Protein AF-A0A7X9CCZ3-F1 (afdb_monomer)

Solvent-accessible surface area (backbone atoms only — not comparable to full-atom values): 9875 Å² total; per-residue (Å²): 144,83,84,89,80,88,87,82,88,82,91,86,82,84,86,85,83,91,83,87,86,87,84,89,84,88,83,86,84,87,84,89,81,89,74,81,88,71,83,81,81,80,74,78,73,74,76,88,71,82,54,37,59,59,39,79,46,60,96,85,67,78,83,62,71,74,70,69,77,76,42,76,24,33,24,36,58,80,31,58,42,42,62,78,59,78,69,55,99,91,40,39,56,47,44,31,25,73,40,70,60,85,62,31,37,32,37,32,40,23,55,60,93,52,74,74,40,48,37,42,65,35,38,71,51,15,28,36,63,58,88,95,44,28,42,33,31,52,22,64,27,69,91,77,40,34,40,23,23,38,81,55,134

Mean predicted aligned error: 14.93 Å

Sequence (153 aa):
MSLLAAGCGGQEPAPEQATSAPAASDAGGESDAGGASDGGGQSVAGVPQDPYPATPAPDDFEVPDPCSGEGAYGAKVGETAAPDLPERAGETLTIEVTGIDGADAELSATLGDGSPREVEALTLGETATIDLWTISVTSVCGDSQQVEFDLID

Nearest PDB structures (foldseek):
  6moq-assembly1_A  TM=5.022E-01  e=8.691E+00  Homo sapiens
  9hag-assembly1_A  TM=3.409E-01  e=7.396E+00  synthetic construct

Structure (mmCIF, N/CA/C/O backbone):
data_AF-A0A7X9CCZ3-F1
#
_entry.id   AF-A0A7X9CCZ3-F1
#
loop_
_atom_site.group_PDB
_atom_site.id
_atom_site.type_symbol
_atom_site.label_atom_id
_atom_site.label_alt_id
_atom_site.label_comp_id
_atom_site.label_asym_id
_atom_site.label_entity_id
_atom_site.label_seq_id
_atom_site.pdbx_PDB_ins_code
_atom_site.Cartn_x
_atom_site.Cartn_y
_atom_site.Cartn_z
_atom_site.occupancy
_atom_site.B_iso_or_equiv
_atom_site.auth_seq_id
_atom_site.auth_comp_id
_atom_site.auth_asym_id
_atom_site.auth_atom_id
_atom_site.pdbx_PDB_model_num
ATOM 1 N N . MET A 1 1 ? 46.670 35.336 -1.848 1.00 48.94 1 MET A N 1
ATOM 2 C CA . MET A 1 1 ? 47.597 36.138 -2.674 1.00 48.94 1 MET A CA 1
ATOM 3 C C . MET A 1 1 ? 47.798 35.419 -4.005 1.00 48.94 1 MET A C 1
ATOM 5 O O . MET A 1 1 ? 48.661 34.563 -4.116 1.00 48.94 1 MET A O 1
ATOM 9 N N . SER A 1 2 ? 46.924 35.690 -4.971 1.00 50.72 2 SER A N 1
ATOM 10 C CA . SER A 1 2 ? 47.151 35.568 -6.418 1.00 50.72 2 SER A CA 1
ATOM 11 C C . SER A 1 2 ? 45.976 36.275 -7.084 1.00 50.72 2 SER A C 1
ATOM 13 O O . SER A 1 2 ? 44.819 35.954 -6.830 1.00 50.72 2 SER A O 1
ATOM 15 N N . LEU A 1 3 ? 46.323 37.347 -7.785 1.00 50.25 3 LEU A N 1
ATOM 16 C CA . LEU A 1 3 ? 45.462 38.227 -8.563 1.00 50.25 3 LEU A CA 1
ATOM 17 C C . LEU A 1 3 ? 45.409 37.738 -10.022 1.00 50.25 3 LEU A C 1
ATOM 19 O O . LEU A 1 3 ? 46.239 36.925 -10.419 1.00 50.25 3 LEU A O 1
ATOM 23 N N . LEU A 1 4 ? 44.532 38.402 -10.788 1.00 48.41 4 LEU A N 1
ATOM 24 C CA . LEU A 1 4 ? 44.445 38.541 -12.254 1.00 48.41 4 LEU A CA 1
ATOM 25 C C . LEU A 1 4 ? 43.546 37.525 -12.991 1.00 48.41 4 LEU A C 1
ATOM 27 O O . LEU A 1 4 ? 43.633 36.338 -12.725 1.00 48.41 4 LEU A O 1
ATOM 31 N N . ALA A 1 5 ? 42.741 37.870 -14.004 1.00 46.22 5 ALA A N 1
ATOM 32 C CA . ALA A 1 5 ? 42.162 39.122 -14.522 1.00 46.22 5 ALA A CA 1
ATOM 33 C C . ALA A 1 5 ? 41.294 38.765 -15.765 1.00 46.22 5 ALA A C 1
ATOM 35 O O . ALA A 1 5 ? 41.711 37.933 -16.558 1.00 46.22 5 ALA A O 1
ATOM 36 N N . ALA A 1 6 ? 40.148 39.446 -15.911 1.00 50.97 6 ALA A N 1
ATOM 37 C CA . ALA A 1 6 ? 39.519 40.030 -17.118 1.00 50.97 6 ALA A CA 1
ATOM 38 C C . ALA A 1 6 ? 39.273 39.264 -18.452 1.00 50.97 6 ALA A C 1
ATOM 40 O O . ALA A 1 6 ? 40.160 38.649 -19.030 1.00 50.97 6 ALA A O 1
ATOM 41 N N . GLY A 1 7 ? 38.098 39.572 -19.036 1.00 36.38 7 GLY A N 1
ATOM 42 C CA . GLY A 1 7 ? 37.785 39.569 -20.484 1.00 36.38 7 GLY A CA 1
ATOM 43 C C . GLY A 1 7 ? 36.805 38.460 -20.898 1.00 36.38 7 GLY A C 1
ATOM 44 O O . GLY A 1 7 ? 36.938 37.349 -20.417 1.00 36.38 7 GLY A O 1
ATOM 45 N N . CYS A 1 8 ? 35.796 38.622 -21.759 1.00 50.53 8 CYS A N 1
ATOM 46 C CA . CYS A 1 8 ? 35.344 39.696 -22.648 1.00 50.53 8 CYS A CA 1
ATOM 47 C C . CYS A 1 8 ? 33.869 39.415 -23.022 1.00 50.53 8 CYS A C 1
ATOM 49 O O . CYS A 1 8 ? 33.459 38.257 -23.063 1.00 50.53 8 CYS A O 1
ATOM 51 N N . GLY A 1 9 ? 33.094 40.462 -23.312 1.00 42.69 9 GLY A N 1
ATOM 52 C CA . GLY A 1 9 ? 31.746 40.359 -23.886 1.00 42.69 9 GLY A CA 1
ATOM 53 C C . GLY A 1 9 ? 31.717 40.337 -25.424 1.00 42.69 9 GLY A C 1
ATOM 54 O O . GLY A 1 9 ? 32.753 40.505 -26.065 1.00 42.69 9 GLY A O 1
ATOM 55 N N . GLY A 1 10 ? 30.500 40.206 -25.973 1.00 39.59 10 GLY A N 1
ATOM 56 C CA . GLY A 1 10 ? 30.117 40.435 -27.385 1.00 39.59 10 GLY A CA 1
ATOM 57 C C . GLY A 1 10 ? 29.495 39.193 -28.051 1.00 39.59 10 GLY A C 1
ATOM 58 O O . GLY A 1 10 ? 30.177 38.183 -28.141 1.00 39.59 10 GLY A O 1
ATOM 59 N N . GLN A 1 11 ? 28.173 39.148 -28.314 1.00 41.38 11 GLN A N 1
ATOM 60 C CA . GLN A 1 11 ? 27.468 39.539 -29.571 1.00 41.38 11 GLN A CA 1
ATOM 61 C C . GLN A 1 11 ? 27.685 38.483 -30.694 1.00 41.38 11 GLN A C 1
ATOM 63 O O . GLN A 1 11 ? 28.832 38.179 -30.980 1.00 41.38 11 GLN A O 1
ATOM 68 N N . GLU A 1 12 ? 26.734 37.833 -31.385 1.00 47.66 12 GLU A N 1
ATOM 69 C CA . GLU A 1 12 ? 25.316 38.030 -31.762 1.00 47.66 12 GLU A CA 1
ATOM 70 C C . GLU A 1 12 ? 24.751 36.663 -32.270 1.00 47.66 12 GLU A C 1
ATOM 72 O O . GLU A 1 12 ? 25.532 35.720 -32.432 1.00 47.66 12 GLU A O 1
ATOM 77 N N . PRO A 1 13 ? 23.449 36.523 -32.592 1.00 41.09 13 PRO A N 1
ATOM 78 C CA . PRO A 1 13 ? 23.142 36.510 -34.029 1.00 41.09 13 PRO A CA 1
ATOM 79 C C . PRO A 1 13 ? 21.880 37.300 -34.413 1.00 41.09 13 PRO A C 1
ATOM 81 O O . PRO A 1 13 ? 20.833 37.195 -33.776 1.00 41.09 13 PRO A O 1
ATOM 84 N N . ALA A 1 14 ? 21.988 38.052 -35.509 1.00 50.50 14 ALA A N 1
ATOM 85 C CA . ALA A 1 14 ? 20.859 38.553 -36.288 1.00 50.50 14 ALA A CA 1
ATOM 86 C C . ALA A 1 14 ? 20.099 37.391 -36.968 1.00 50.50 14 ALA A C 1
ATOM 88 O O . ALA A 1 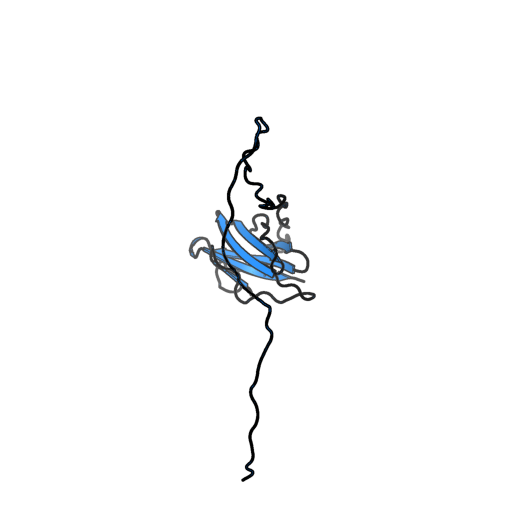14 ? 20.687 36.343 -37.251 1.00 50.50 14 ALA A O 1
ATOM 89 N N . PRO A 1 15 ? 18.813 37.594 -37.303 1.00 44.72 15 PRO A N 1
ATOM 90 C CA . PRO A 1 15 ? 18.558 37.935 -38.698 1.00 44.72 15 PRO A CA 1
ATOM 91 C C . PRO A 1 15 ? 17.567 39.093 -38.899 1.00 44.72 15 PRO A C 1
ATOM 93 O O . PRO A 1 15 ? 16.513 39.196 -38.283 1.00 44.72 15 PRO A O 1
ATOM 96 N N . GLU A 1 16 ? 18.000 39.976 -39.791 1.00 43.06 16 GLU A N 1
ATOM 97 C CA . GLU A 1 16 ? 17.294 40.603 -40.911 1.00 43.06 16 GLU A CA 1
ATOM 98 C C . GLU A 1 16 ? 15.789 40.950 -40.827 1.00 43.06 16 GLU A C 1
ATOM 100 O O . GLU A 1 16 ? 14.900 40.120 -40.969 1.00 43.06 16 GLU A O 1
ATOM 105 N N . GLN A 1 17 ? 15.582 42.273 -40.798 1.00 41.88 17 GLN A N 1
ATOM 106 C CA . GLN A 1 17 ? 14.716 43.075 -41.677 1.00 41.88 17 GLN A CA 1
ATOM 107 C C . GLN A 1 17 ? 13.191 42.892 -41.598 1.00 41.88 17 GLN A C 1
ATOM 109 O O . GLN A 1 17 ? 12.567 42.153 -42.353 1.00 41.88 17 GLN A O 1
ATOM 114 N N . ALA A 1 18 ? 12.574 43.773 -40.807 1.00 49.22 18 ALA A N 1
ATOM 115 C CA . ALA A 1 18 ? 11.230 44.266 -41.074 1.00 49.22 18 ALA A CA 1
ATOM 116 C C . ALA A 1 18 ? 11.284 45.402 -42.114 1.00 49.22 18 ALA A C 1
ATOM 118 O O . ALA A 1 18 ? 11.952 46.413 -41.901 1.00 49.22 18 ALA A O 1
ATOM 119 N N . THR A 1 19 ? 10.529 45.277 -43.206 1.00 43.12 19 THR A N 1
ATOM 120 C CA . THR A 1 19 ? 10.044 46.431 -43.977 1.00 43.12 19 THR A CA 1
ATOM 121 C C . THR A 1 19 ? 8.555 46.265 -44.241 1.00 43.12 19 THR A C 1
ATOM 123 O O . THR A 1 19 ? 8.090 45.228 -44.705 1.00 43.12 19 THR A O 1
ATOM 126 N N . SER A 1 20 ? 7.808 47.303 -43.882 1.00 50.59 20 SER A N 1
ATOM 127 C CA . SER A 1 20 ? 6.361 47.386 -44.027 1.00 50.59 20 SER A CA 1
ATOM 128 C C . SER A 1 20 ? 5.961 48.097 -45.322 1.00 50.59 20 SER A C 1
ATOM 130 O O . SER A 1 20 ? 6.611 49.063 -45.722 1.00 50.59 20 SER A O 1
ATOM 132 N N . ALA A 1 21 ? 4.763 47.723 -45.791 1.00 52.34 21 ALA A N 1
ATOM 133 C CA . ALA A 1 21 ? 3.733 48.556 -46.442 1.00 52.34 21 ALA A CA 1
ATOM 134 C C . ALA A 1 21 ? 3.606 48.469 -47.995 1.00 52.34 21 ALA A C 1
ATOM 136 O O . ALA A 1 21 ? 4.452 47.875 -48.654 1.00 52.34 21 ALA A O 1
ATOM 137 N N . PRO A 1 22 ? 2.485 48.947 -48.589 1.00 60.28 22 PRO A N 1
ATOM 138 C CA . PRO A 1 22 ? 1.358 48.096 -48.999 1.00 60.28 22 PRO A CA 1
ATOM 139 C C . PRO A 1 22 ? 0.980 48.270 -50.488 1.00 60.28 22 PRO A C 1
ATOM 141 O O . PRO A 1 22 ? 1.337 49.262 -51.118 1.00 60.28 22 PRO A O 1
ATOM 144 N N . ALA A 1 23 ? 0.176 47.362 -51.050 1.00 41.31 23 ALA A N 1
ATOM 145 C CA . ALA A 1 23 ? -0.574 47.640 -52.280 1.00 41.31 23 ALA A CA 1
ATOM 146 C C . ALA A 1 23 ? -1.852 46.793 -52.356 1.00 41.31 23 ALA A C 1
ATOM 148 O O . ALA A 1 23 ? -1.812 45.569 -52.260 1.00 41.31 23 ALA A O 1
ATOM 149 N N . ALA A 1 24 ? -2.980 47.482 -52.520 1.00 49.50 24 ALA A N 1
ATOM 150 C CA . ALA A 1 24 ? -4.295 46.932 -52.814 1.00 49.50 24 ALA A CA 1
ATOM 151 C C . ALA A 1 24 ? -4.473 46.718 -54.327 1.00 49.50 24 ALA A C 1
ATOM 153 O O . ALA A 1 24 ? -3.990 47.541 -55.106 1.00 49.50 24 ALA A O 1
ATOM 154 N N . SER A 1 25 ? -5.230 45.696 -54.737 1.00 45.28 25 SER A N 1
ATOM 155 C CA . SER A 1 25 ? -6.467 45.838 -55.537 1.00 45.28 25 SER A CA 1
ATOM 156 C C . SER A 1 25 ? -6.988 44.484 -56.031 1.00 45.28 25 SER A C 1
ATOM 158 O O . SER A 1 25 ? -6.231 43.561 -56.322 1.00 45.28 25 SER A O 1
ATOM 160 N N . ASP A 1 26 ? -8.312 44.435 -56.086 1.00 57.22 26 ASP A N 1
ATOM 161 C CA . ASP A 1 26 ? -9.249 43.336 -56.293 1.00 57.22 26 ASP A CA 1
ATOM 162 C C . ASP A 1 26 ? -9.125 42.557 -57.610 1.00 57.22 26 ASP A C 1
ATOM 164 O O . ASP A 1 26 ? -8.880 43.147 -58.662 1.00 57.22 26 ASP A O 1
ATOM 168 N N . ALA A 1 27 ? -9.466 41.260 -57.566 1.00 44.91 27 ALA A N 1
ATOM 169 C CA . ALA A 1 27 ? -10.295 40.612 -58.590 1.00 44.91 27 ALA A CA 1
ATOM 170 C C . ALA A 1 27 ? -10.746 39.193 -58.174 1.00 44.91 27 ALA A C 1
ATOM 172 O O . ALA A 1 27 ? -9.958 38.254 -58.206 1.00 44.91 27 ALA A O 1
ATOM 173 N N . GLY A 1 28 ? -12.051 39.047 -57.910 1.00 39.00 28 GLY A N 1
ATOM 174 C CA . GLY A 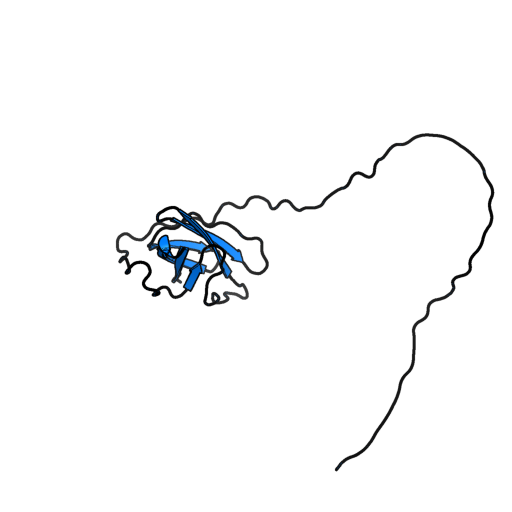1 28 ? -12.869 37.985 -58.514 1.00 39.00 28 GLY A CA 1
ATOM 175 C C . GLY A 1 28 ? -13.064 36.655 -57.770 1.00 39.00 28 GLY A C 1
ATOM 176 O O . GLY A 1 28 ? -12.151 35.846 -57.689 1.00 39.00 28 GLY A O 1
ATOM 177 N N . GLY A 1 29 ? -14.329 36.373 -57.431 1.00 38.03 29 GLY A N 1
ATOM 178 C CA . GLY A 1 29 ? -14.959 35.098 -57.811 1.00 38.03 29 GLY A CA 1
ATOM 179 C C . GLY A 1 29 ? -15.177 34.043 -56.723 1.00 38.03 29 GLY A C 1
ATOM 180 O O . GLY A 1 29 ? -14.343 33.173 -56.532 1.00 38.03 29 GLY A O 1
ATOM 181 N N . GLU A 1 30 ? -16.344 34.132 -56.081 1.00 46.69 30 GLU A N 1
ATOM 182 C CA . GLU A 1 30 ? -17.328 33.066 -55.797 1.00 46.69 30 GLU A CA 1
ATOM 183 C C . GLU A 1 30 ? -16.922 31.597 -55.503 1.00 46.69 30 GLU A C 1
ATOM 185 O O . GLU A 1 30 ? -16.404 30.872 -56.348 1.00 46.69 30 GLU A O 1
ATOM 190 N N . SER A 1 31 ? -17.418 31.168 -54.329 1.00 49.72 31 SER A N 1
ATOM 191 C CA . SER A 1 31 ? -18.191 29.940 -54.047 1.00 49.72 31 SER A CA 1
ATOM 192 C C . SER A 1 31 ? -17.511 28.773 -53.319 1.00 49.72 31 SER A C 1
ATOM 194 O O . SER A 1 31 ? -16.599 28.126 -53.817 1.00 49.72 31 SER A O 1
ATOM 196 N N . ASP A 1 32 ? -18.109 28.492 -52.154 1.00 49.56 32 ASP A N 1
ATOM 197 C CA . ASP A 1 32 ? -18.331 27.193 -51.510 1.00 49.56 32 ASP A CA 1
ATOM 198 C C . ASP A 1 32 ? -17.156 26.221 -51.321 1.00 49.56 32 ASP A C 1
ATOM 200 O O . ASP A 1 32 ? -16.792 25.465 -52.214 1.00 49.56 32 ASP A O 1
ATOM 204 N N . ALA A 1 33 ? -16.725 26.082 -50.065 1.00 46.59 33 ALA A N 1
ATOM 205 C CA . ALA A 1 33 ? -16.708 24.781 -49.393 1.00 46.59 33 ALA A CA 1
ATOM 206 C C . ALA A 1 33 ? -16.567 24.988 -47.882 1.00 46.59 33 ALA A C 1
ATOM 208 O O . ALA A 1 33 ? -15.668 25.680 -47.408 1.00 46.59 33 ALA A O 1
ATOM 209 N N . GLY A 1 34 ? -17.507 24.408 -47.139 1.00 50.38 34 GLY A N 1
ATOM 210 C CA . GLY A 1 34 ? -17.572 24.476 -45.690 1.00 50.38 34 GLY A CA 1
ATOM 211 C C . GLY A 1 34 ? -16.390 23.829 -44.972 1.00 50.38 34 GLY A C 1
ATOM 212 O O . GLY A 1 34 ? -15.606 23.067 -45.531 1.00 50.38 34 GLY A O 1
ATOM 213 N N . GLY A 1 35 ? -16.333 24.121 -43.680 1.00 42.22 35 GLY A N 1
ATOM 21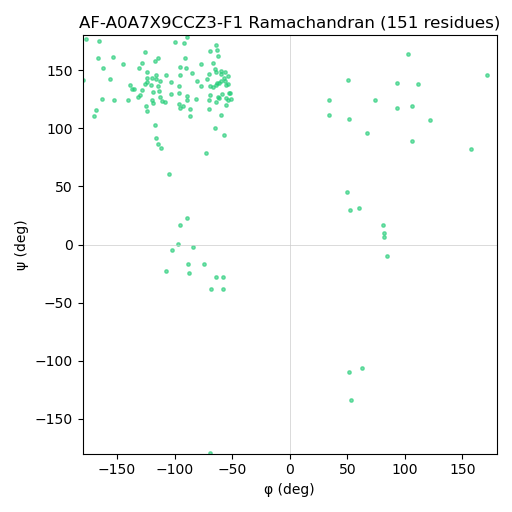4 C CA . GLY A 1 35 ? -15.421 23.491 -42.743 1.00 42.22 35 GLY A CA 1
ATOM 215 C C . GLY A 1 35 ? -15.222 24.388 -41.540 1.00 42.22 35 GLY A C 1
ATOM 216 O O . GLY A 1 35 ? -14.254 25.138 -41.481 1.00 42.22 35 GLY A O 1
ATOM 217 N N . ALA A 1 36 ? -16.151 24.328 -40.585 1.00 50.00 36 ALA A N 1
ATOM 218 C CA . ALA A 1 36 ? -15.807 24.673 -39.217 1.00 50.00 36 ALA A CA 1
ATOM 219 C C . ALA A 1 36 ? -14.621 23.779 -38.823 1.00 50.00 36 ALA A C 1
ATOM 221 O O . ALA A 1 36 ? -14.722 22.554 -38.904 1.00 50.00 36 ALA A O 1
ATOM 222 N N . SER A 1 37 ? -13.481 24.374 -38.470 1.00 54.41 37 SER A N 1
ATOM 223 C CA . SER A 1 37 ? -12.395 23.637 -37.824 1.00 54.41 37 SER A CA 1
ATOM 224 C C . SER A 1 37 ? -12.829 23.335 -36.395 1.00 54.41 37 SER A C 1
ATOM 226 O O . SER A 1 37 ? -12.467 24.045 -35.458 1.00 54.41 37 SER A O 1
ATOM 228 N N . ASP A 1 38 ? -13.670 22.313 -36.259 1.00 59.19 38 ASP A N 1
ATOM 229 C CA . ASP A 1 38 ? -14.034 21.728 -34.981 1.00 59.19 38 ASP A CA 1
ATOM 230 C C . ASP A 1 38 ? -12.822 21.004 -34.393 1.00 59.19 38 ASP A C 1
ATOM 232 O O . ASP A 1 38 ? -12.054 20.328 -35.084 1.00 59.19 38 ASP A O 1
ATOM 236 N N . GLY A 1 39 ? -12.637 21.211 -33.092 1.00 56.94 39 GLY A N 1
ATOM 237 C CA . GLY A 1 39 ? -11.520 20.704 -32.318 1.00 56.94 39 GLY A CA 1
ATOM 238 C C . GLY A 1 39 ? -11.350 19.190 -32.415 1.00 56.94 39 GLY A C 1
ATOM 239 O O . GLY A 1 39 ? -12.297 18.421 -32.294 1.00 56.94 39 GLY A O 1
ATOM 240 N N . GLY A 1 40 ? -10.100 18.765 -32.562 1.00 45.31 40 GLY A N 1
ATOM 241 C CA . GLY A 1 40 ? -9.686 17.379 -32.391 1.00 45.31 40 GLY A CA 1
ATOM 242 C C . GLY A 1 40 ? -8.813 17.272 -31.155 1.00 45.31 40 GLY A C 1
ATOM 243 O O . GLY A 1 40 ? -7.591 17.333 -31.259 1.00 45.31 40 GLY A O 1
ATOM 244 N N . GLY A 1 41 ? -9.440 17.172 -29.982 1.00 56.31 41 GLY A N 1
ATOM 245 C CA . GLY A 1 41 ? -8.745 16.820 -28.754 1.00 56.31 41 GLY A CA 1
ATOM 246 C C . GLY A 1 41 ? -8.070 15.461 -28.907 1.00 56.31 41 GLY A C 1
ATOM 247 O O . GLY A 1 41 ? -8.701 14.486 -29.304 1.00 56.31 41 GLY A O 1
ATOM 248 N N . GLN A 1 42 ? -6.790 15.390 -28.566 1.00 49.00 42 GLN A N 1
ATOM 249 C CA . GLN A 1 42 ? -6.139 14.129 -28.235 1.00 49.00 42 GLN A CA 1
ATOM 250 C C . GLN A 1 42 ? -5.952 14.088 -26.723 1.00 49.00 42 GLN A C 1
ATOM 252 O O . GLN A 1 42 ? -4.844 14.020 -26.206 1.00 49.00 42 GLN A O 1
ATOM 257 N N . SER A 1 43 ? -7.066 14.141 -25.994 1.00 55.06 43 SER A N 1
ATOM 258 C CA . SER A 1 43 ? -7.123 13.408 -24.739 1.00 55.06 43 SER A CA 1
ATOM 259 C C . SER A 1 43 ? -7.018 11.939 -25.134 1.00 55.06 43 SER A C 1
ATOM 261 O O . SER A 1 43 ? -7.985 11.361 -25.633 1.00 55.06 43 SER A O 1
ATOM 263 N N . VAL A 1 44 ? -5.825 11.358 -25.003 1.00 55.66 44 VAL A N 1
ATOM 264 C CA . VAL A 1 44 ? -5.677 9.905 -24.912 1.00 55.66 44 VAL A CA 1
ATOM 265 C C . VAL A 1 44 ? -6.536 9.487 -23.727 1.00 55.66 44 VAL A C 1
ATOM 267 O O . VAL A 1 44 ? -6.128 9.610 -22.578 1.00 55.66 44 VAL A O 1
ATOM 270 N N . ALA A 1 45 ? -7.783 9.104 -23.997 1.00 61.75 45 ALA A N 1
ATOM 271 C CA . ALA A 1 45 ? -8.580 8.393 -23.022 1.00 61.75 45 ALA A CA 1
ATOM 272 C C . ALA A 1 45 ? -7.789 7.119 -22.723 1.00 61.75 45 ALA A C 1
ATOM 274 O O . ALA A 1 45 ? -7.579 6.304 -23.626 1.00 61.75 45 ALA A O 1
ATOM 275 N N . GLY A 1 46 ? -7.255 7.018 -21.504 1.00 62.44 46 GLY A N 1
ATOM 276 C CA . GLY A 1 46 ? -6.552 5.824 -21.057 1.00 62.44 46 GLY A CA 1
ATOM 277 C C . GLY A 1 46 ? -7.455 4.619 -21.286 1.00 62.44 46 GLY A C 1
ATOM 278 O O . GLY A 1 46 ? -8.644 4.662 -20.966 1.00 62.44 46 GLY A O 1
ATOM 279 N N . VAL A 1 47 ? -6.919 3.571 -21.909 1.00 76.06 47 VAL A N 1
ATOM 280 C CA . VAL A 1 47 ? -7.642 2.304 -22.012 1.00 76.06 47 VAL A CA 1
ATOM 281 C C . VAL A 1 47 ? -7.870 1.816 -20.581 1.00 76.06 47 VAL A C 1
ATOM 283 O O . VAL A 1 47 ? -6.880 1.721 -19.851 1.00 76.06 47 VAL A O 1
ATOM 286 N N . PRO A 1 48 ? -9.117 1.512 -20.171 1.00 78.44 48 PRO A N 1
ATOM 287 C CA . PRO A 1 48 ? -9.381 0.962 -18.848 1.00 78.44 48 PRO A CA 1
ATOM 288 C C . PRO A 1 48 ? -8.465 -0.237 -18.594 1.00 78.44 48 PRO A C 1
ATOM 290 O O . PRO A 1 48 ? -8.387 -1.139 -19.429 1.00 78.44 48 PRO A O 1
ATOM 293 N N . GLN A 1 49 ? -7.714 -0.191 -17.499 1.00 89.06 49 GLN A N 1
ATOM 294 C CA . GLN A 1 49 ? -6.878 -1.300 -17.051 1.00 89.06 49 GLN A CA 1
ATOM 295 C C . GLN A 1 49 ? -7.675 -2.086 -16.012 1.00 89.06 49 GLN A C 1
ATOM 297 O O . GLN A 1 49 ? -8.298 -1.472 -15.148 1.00 89.06 49 GLN A O 1
ATOM 302 N N . ASP A 1 50 ? -7.651 -3.418 -16.083 1.00 95.06 50 ASP A N 1
ATOM 303 C CA . ASP A 1 50 ? -8.179 -4.251 -14.996 1.00 95.06 50 ASP A CA 1
ATOM 304 C C . ASP A 1 50 ? -7.405 -3.953 -13.704 1.00 95.06 50 ASP A C 1
ATOM 306 O O . ASP A 1 50 ? -6.205 -3.688 -13.794 1.00 95.06 50 ASP A O 1
ATOM 310 N N . PRO A 1 51 ? -8.009 -4.004 -12.511 1.00 97.50 51 PRO A N 1
ATOM 311 C CA . PRO A 1 51 ? -7.283 -3.789 -11.261 1.00 97.50 51 PRO A CA 1
ATOM 312 C C . PRO A 1 51 ? -6.185 -4.845 -11.030 1.00 97.50 51 PRO A C 1
ATOM 314 O O . PRO A 1 51 ? -6.150 -5.893 -11.685 1.00 97.50 51 PRO A O 1
ATOM 317 N N . TYR A 1 52 ? -5.233 -4.563 -10.138 1.00 98.25 52 TYR A N 1
ATOM 318 C CA . TYR A 1 52 ? -4.312 -5.589 -9.637 1.00 98.25 52 TYR A CA 1
ATOM 319 C C . TYR A 1 52 ? -5.084 -6.574 -8.752 1.00 98.25 52 TYR A C 1
ATOM 321 O O . TYR A 1 52 ? -5.786 -6.120 -7.851 1.00 98.25 52 TYR A O 1
ATOM 329 N N . PRO A 1 53 ? -4.978 -7.892 -8.987 1.00 98.25 53 PRO A N 1
ATOM 330 C CA . PRO A 1 53 ? -5.812 -8.860 -8.292 1.00 98.25 53 PRO A CA 1
ATOM 331 C C . PRO A 1 53 ? -5.411 -9.017 -6.826 1.00 98.25 53 PRO A C 1
ATOM 333 O O . PRO A 1 53 ? -4.219 -9.060 -6.499 1.00 98.25 53 PRO A O 1
ATOM 336 N N . ALA A 1 54 ? -6.414 -9.189 -5.972 1.00 98.06 54 ALA A N 1
ATOM 337 C CA . ALA A 1 54 ? -6.232 -9.575 -4.586 1.00 98.06 54 ALA A CA 1
ATOM 338 C C . ALA A 1 54 ? -5.934 -11.077 -4.493 1.00 98.06 54 ALA A C 1
ATOM 340 O O . ALA A 1 54 ? -6.556 -11.921 -5.144 1.00 98.06 54 ALA A O 1
ATOM 341 N N . THR A 1 55 ? -4.963 -11.424 -3.660 1.00 97.81 55 THR A N 1
ATOM 342 C CA . THR A 1 55 ? -4.659 -12.798 -3.273 1.00 97.81 55 THR A CA 1
ATOM 343 C C . THR A 1 55 ? -5.088 -12.991 -1.820 1.00 97.81 55 THR A C 1
ATOM 345 O O . THR A 1 55 ? -4.595 -12.259 -0.955 1.00 97.81 55 THR A O 1
ATOM 348 N N . PRO A 1 56 ? -5.972 -13.970 -1.537 1.00 96.44 56 PRO A N 1
ATOM 349 C CA . PRO A 1 56 ? -6.463 -14.221 -0.188 1.00 96.44 56 PRO A CA 1
ATOM 350 C C . PRO A 1 56 ? -5.343 -14.483 0.818 1.00 96.44 56 PRO A C 1
ATOM 352 O O . PRO A 1 56 ? -4.316 -15.081 0.478 1.00 96.44 56 PRO A O 1
ATOM 355 N N . ALA A 1 57 ? -5.583 -14.093 2.069 1.00 93.50 57 ALA A N 1
ATOM 356 C CA . ALA A 1 57 ? -4.685 -14.377 3.178 1.00 93.50 57 ALA A CA 1
ATOM 357 C C . ALA A 1 57 ? -4.454 -15.896 3.329 1.00 93.50 57 ALA A C 1
ATOM 359 O O . ALA A 1 57 ? -5.385 -16.687 3.133 1.00 93.50 57 ALA A O 1
ATOM 360 N N . PRO A 1 58 ? -3.235 -16.336 3.685 1.00 88.75 58 PRO A N 1
ATOM 361 C CA . PRO A 1 58 ? -2.968 -17.745 3.949 1.00 88.75 58 PRO A CA 1
ATOM 362 C C . PRO A 1 58 ? -3.738 -18.237 5.185 1.00 88.75 58 PRO A C 1
ATOM 364 O O . PRO A 1 58 ? -3.957 -17.483 6.130 1.00 88.75 58 PRO A O 1
ATOM 367 N N . ASP A 1 59 ? -4.087 -19.528 5.214 1.00 88.50 59 ASP A N 1
ATOM 368 C CA . ASP A 1 59 ? -4.860 -20.132 6.316 1.00 88.50 59 ASP A CA 1
ATOM 369 C C . ASP A 1 59 ? -4.185 -19.986 7.698 1.00 88.50 59 ASP A C 1
ATOM 371 O O . ASP A 1 59 ? -4.867 -19.936 8.720 1.00 88.50 59 ASP A O 1
ATOM 375 N N . ASP A 1 60 ? -2.851 -19.905 7.730 1.00 86.69 60 ASP A N 1
ATOM 376 C CA . ASP A 1 60 ? -2.041 -19.760 8.946 1.00 86.69 60 ASP A C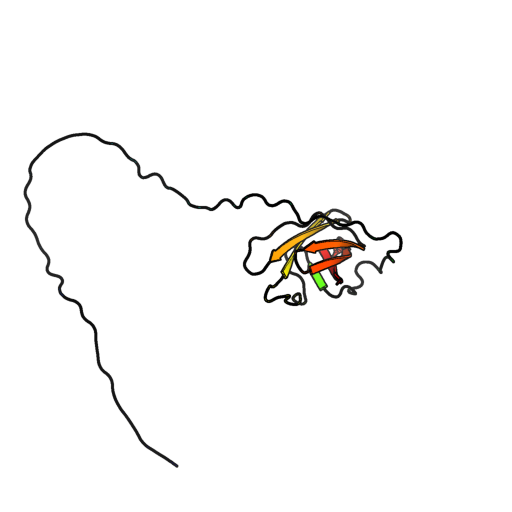A 1
ATOM 377 C C . ASP A 1 60 ? -1.669 -18.291 9.260 1.00 86.69 60 ASP A C 1
ATOM 379 O O . ASP A 1 60 ? -0.727 -18.041 10.015 1.00 86.69 60 ASP A O 1
ATOM 383 N N . PHE A 1 61 ? -2.357 -17.305 8.667 1.00 85.38 61 PHE A N 1
ATOM 384 C CA . PHE A 1 61 ? -2.094 -15.886 8.927 1.00 85.38 61 PHE A CA 1
ATOM 385 C C . PHE A 1 61 ? -2.393 -15.518 10.389 1.00 85.38 61 PHE A C 1
ATOM 387 O O . PHE A 1 61 ? -3.512 -15.683 10.881 1.00 85.38 61 PHE A O 1
ATOM 394 N N . GLU A 1 62 ? -1.391 -14.986 11.089 1.00 82.94 62 GLU A N 1
ATOM 395 C CA . GLU A 1 62 ? -1.558 -14.462 12.443 1.00 82.94 62 GLU A CA 1
ATOM 396 C C . GLU A 1 62 ? -2.011 -13.004 12.371 1.00 82.94 62 GLU A C 1
ATOM 398 O O . GLU A 1 62 ? -1.299 -12.145 11.857 1.00 82.94 62 GLU A O 1
ATOM 403 N N . VAL A 1 63 ? -3.217 -12.737 12.876 1.00 82.19 63 VAL A N 1
ATOM 404 C CA . VAL A 1 63 ? -3.815 -11.400 12.861 1.00 82.19 63 VAL A CA 1
ATOM 405 C C . VAL A 1 63 ? -3.056 -10.490 13.832 1.00 82.19 63 VAL A C 1
ATOM 407 O O . VAL A 1 63 ? -3.089 -10.762 15.037 1.00 82.19 63 VAL A O 1
ATOM 410 N N . PRO A 1 64 ? -2.396 -9.421 13.348 1.00 80.31 64 PRO A N 1
ATOM 411 C CA . PRO A 1 64 ? -1.752 -8.448 14.220 1.00 80.31 64 PRO A CA 1
ATOM 412 C C . PRO A 1 64 ? -2.791 -7.621 14.988 1.00 80.31 64 PRO A C 1
ATOM 414 O O . PRO A 1 64 ? -3.983 -7.614 14.658 1.00 80.31 64 PRO A O 1
ATOM 417 N N . ASP A 1 65 ? -2.335 -6.897 16.012 1.00 81.62 65 ASP A N 1
ATOM 418 C CA . ASP A 1 65 ? -3.189 -5.933 16.698 1.00 81.62 65 ASP A CA 1
ATOM 419 C C . ASP A 1 65 ? -3.621 -4.834 15.706 1.00 81.62 65 ASP A C 1
ATOM 421 O O . ASP A 1 65 ? -2.778 -4.224 15.045 1.00 81.62 65 ASP A O 1
ATOM 425 N N . PRO A 1 66 ? -4.929 -4.552 15.573 1.00 78.38 66 PRO A N 1
ATOM 426 C CA . PRO A 1 66 ? -5.398 -3.579 14.602 1.00 78.38 66 PRO A CA 1
ATOM 427 C C . PRO A 1 66 ? -4.921 -2.178 14.987 1.00 78.38 66 PRO A C 1
ATOM 429 O O . PRO A 1 66 ? -5.057 -1.749 16.136 1.00 78.38 66 PRO A O 1
ATOM 432 N N . CYS A 1 67 ? -4.439 -1.434 13.995 1.00 83.75 67 CYS A N 1
ATOM 433 C CA . CYS A 1 67 ? -4.067 -0.024 14.114 1.00 83.75 67 CYS A CA 1
ATOM 434 C C . CYS A 1 67 ? -2.963 0.238 15.136 1.00 83.75 67 CYS A C 1
ATOM 436 O O . CYS A 1 67 ? -2.941 1.290 15.784 1.00 83.75 67 CYS A O 1
ATOM 438 N N . SER A 1 68 ? -2.064 -0.730 15.300 1.00 81.25 68 SER A N 1
ATOM 439 C CA . SER A 1 68 ? -0.948 -0.651 16.232 1.00 81.25 68 SER A CA 1
ATOM 440 C C . SER A 1 68 ? 0.171 0.281 15.756 1.00 81.25 68 SER A C 1
ATOM 442 O O . SER A 1 68 ? 0.976 0.715 16.586 1.00 81.25 68 SER A O 1
ATOM 444 N N . GLY A 1 69 ? 0.215 0.648 14.468 1.00 80.12 69 GLY A N 1
ATOM 445 C CA . GLY A 1 69 ? 1.354 1.374 13.903 1.00 80.12 69 GLY A CA 1
ATOM 446 C C . GLY A 1 69 ? 2.526 0.461 13.558 1.00 80.12 69 GLY A C 1
ATOM 447 O O . GLY A 1 69 ? 3.651 0.949 13.459 1.00 80.12 69 GLY A O 1
ATOM 448 N N . GLU A 1 70 ? 2.298 -0.852 13.476 1.00 76.31 70 GLU A N 1
ATOM 449 C CA . GLU A 1 70 ? 3.358 -1.848 13.302 1.00 76.31 70 GLU A CA 1
ATOM 450 C C . GLU A 1 70 ? 3.696 -2.134 11.840 1.00 76.31 70 GLU A C 1
ATOM 452 O O . GLU A 1 70 ? 4.779 -2.662 11.582 1.00 76.31 70 GLU A O 1
ATOM 457 N N . GLY A 1 71 ? 2.829 -1.768 10.887 1.00 83.31 71 GLY A N 1
ATOM 458 C CA . GLY A 1 71 ? 3.164 -1.912 9.472 1.00 83.31 71 GLY A CA 1
ATOM 459 C C . GLY A 1 71 ? 4.387 -1.075 9.093 1.00 83.31 71 GLY A C 1
ATOM 460 O O . GLY A 1 71 ? 4.539 0.071 9.525 1.00 83.31 71 GLY A O 1
ATOM 461 N N . ALA A 1 72 ? 5.270 -1.644 8.270 1.00 94.06 72 ALA A N 1
ATOM 462 C CA . ALA A 1 72 ? 6.473 -0.952 7.815 1.00 94.06 72 ALA A CA 1
ATOM 463 C C . ALA A 1 72 ? 6.145 0.276 6.953 1.00 94.06 72 ALA A C 1
ATOM 465 O O . ALA A 1 72 ? 6.927 1.230 6.923 1.00 94.06 72 ALA A O 1
ATOM 466 N N . TYR A 1 73 ? 4.995 0.241 6.278 1.00 96.62 73 TYR A N 1
ATOM 467 C CA . TYR A 1 73 ? 4.463 1.304 5.441 1.00 96.62 73 TYR A CA 1
ATOM 468 C C . TYR A 1 73 ? 3.004 1.575 5.802 1.00 96.62 73 TYR A C 1
ATOM 470 O O . TYR A 1 73 ? 2.266 0.684 6.222 1.00 96.62 73 TYR A O 1
ATOM 478 N N . GLY A 1 74 ? 2.556 2.807 5.592 1.00 95.75 74 GLY A N 1
ATOM 479 C CA . GLY A 1 74 ? 1.145 3.131 5.736 1.00 95.75 74 GLY A CA 1
ATOM 480 C C . GLY A 1 74 ? 0.780 4.483 5.157 1.00 95.75 74 GLY A C 1
ATOM 481 O O . GLY A 1 74 ? 1.632 5.343 4.947 1.00 95.75 74 GLY A O 1
ATOM 482 N N . ALA A 1 75 ? -0.505 4.665 4.891 1.00 97.19 75 ALA A N 1
ATOM 483 C CA . ALA A 1 75 ? -1.063 5.907 4.378 1.00 97.19 75 ALA A CA 1
ATOM 484 C C . ALA A 1 75 ? -2.452 6.150 4.951 1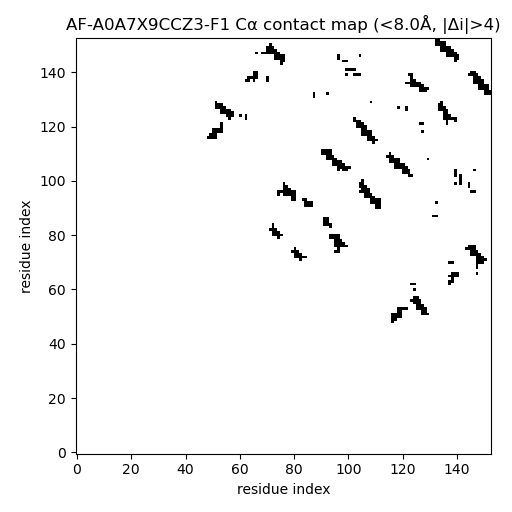.00 97.19 75 ALA A C 1
ATOM 486 O O . ALA A 1 75 ? -3.163 5.218 5.334 1.00 97.19 75 ALA A O 1
ATOM 487 N N . LYS A 1 76 ? -2.842 7.423 4.990 1.00 97.31 76 LYS A N 1
ATOM 488 C CA . LYS A 1 76 ? -4.229 7.815 5.227 1.00 97.31 76 LYS A CA 1
ATOM 489 C C . LYS A 1 76 ? -4.983 7.950 3.915 1.00 97.31 76 LYS A C 1
ATOM 491 O O . LYS A 1 76 ? -4.371 8.134 2.869 1.00 97.31 76 LYS A O 1
ATOM 496 N N . VAL A 1 77 ? -6.310 7.907 3.981 1.00 98.00 77 VAL A N 1
ATOM 497 C CA . VAL A 1 77 ? -7.176 8.166 2.824 1.00 98.00 77 VAL A CA 1
ATOM 498 C C . VAL A 1 77 ? -6.827 9.523 2.194 1.00 98.00 77 VAL A C 1
ATOM 500 O O . VAL A 1 77 ? -6.853 10.555 2.867 1.00 98.00 77 VAL A O 1
ATOM 503 N N . GLY A 1 78 ? -6.519 9.511 0.896 1.00 97.62 78 GLY A N 1
ATOM 504 C CA . GLY A 1 78 ? -6.067 10.657 0.105 1.00 97.62 78 GLY A CA 1
ATOM 505 C C . GLY A 1 78 ? -4.574 10.978 0.231 1.00 97.62 78 GLY A C 1
ATOM 506 O O . GLY A 1 78 ? -4.134 12.011 -0.275 1.00 97.62 78 GLY A O 1
ATOM 507 N N . GLU A 1 79 ? -3.798 10.138 0.918 1.00 98.12 79 GLU A N 1
ATOM 508 C CA . GLU A 1 79 ? -2.350 10.274 1.072 1.00 98.12 79 GLU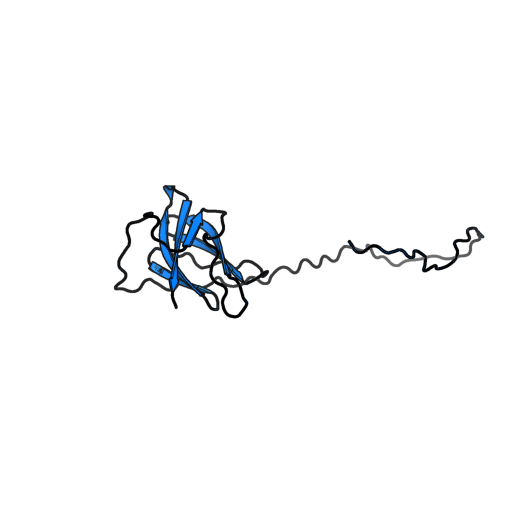 A CA 1
ATOM 509 C C . GLU A 1 79 ? -1.607 9.086 0.444 1.00 98.12 79 GLU A C 1
ATOM 511 O O . GLU A 1 79 ? -2.141 7.986 0.272 1.00 98.12 79 GLU A O 1
ATOM 516 N N . THR A 1 80 ? -0.337 9.321 0.118 1.00 98.06 80 THR A N 1
ATOM 517 C CA . THR A 1 80 ? 0.582 8.290 -0.364 1.00 98.06 80 THR A CA 1
ATOM 518 C C . THR A 1 80 ? 1.322 7.630 0.790 1.00 98.06 80 THR A C 1
ATOM 520 O O . THR A 1 80 ? 1.561 8.256 1.825 1.00 98.06 80 THR A O 1
ATOM 523 N N . ALA A 1 81 ? 1.711 6.373 0.597 1.00 97.38 81 ALA A N 1
ATOM 524 C CA . ALA A 1 81 ? 2.411 5.581 1.597 1.00 97.38 81 ALA A CA 1
ATOM 525 C C . ALA A 1 81 ? 3.673 6.273 2.128 1.00 97.38 81 ALA A C 1
ATOM 527 O O . ALA A 1 81 ? 4.456 6.849 1.372 1.00 97.38 81 ALA A O 1
ATOM 528 N N . ALA A 1 82 ? 3.860 6.176 3.441 1.00 95.62 82 ALA A N 1
ATOM 529 C CA . ALA A 1 82 ? 5.028 6.636 4.166 1.00 95.62 82 ALA A CA 1
ATOM 530 C C . ALA A 1 82 ? 5.614 5.483 5.008 1.00 95.62 82 ALA A C 1
ATOM 532 O O . ALA A 1 82 ? 4.848 4.771 5.663 1.00 95.62 82 ALA A O 1
ATOM 533 N N . PRO A 1 83 ? 6.953 5.316 5.047 1.00 96.50 83 PRO A N 1
ATOM 534 C CA . PRO A 1 83 ? 7.942 5.994 4.199 1.00 96.50 83 PRO A CA 1
ATOM 535 C C . PRO A 1 83 ? 7.776 5.630 2.711 1.00 96.50 83 PRO A C 1
ATOM 537 O O . PRO A 1 83 ? 7.001 4.739 2.374 1.00 96.50 83 PRO A O 1
ATOM 540 N N . ASP A 1 84 ? 8.510 6.309 1.826 1.00 97.38 84 ASP A N 1
ATOM 541 C CA . ASP A 1 84 ? 8.530 5.950 0.404 1.00 97.38 84 ASP A CA 1
ATOM 542 C C . ASP A 1 84 ? 8.950 4.482 0.216 1.00 97.38 84 ASP A C 1
ATOM 544 O O . ASP A 1 84 ? 9.855 3.977 0.896 1.00 97.38 84 ASP A O 1
ATOM 548 N N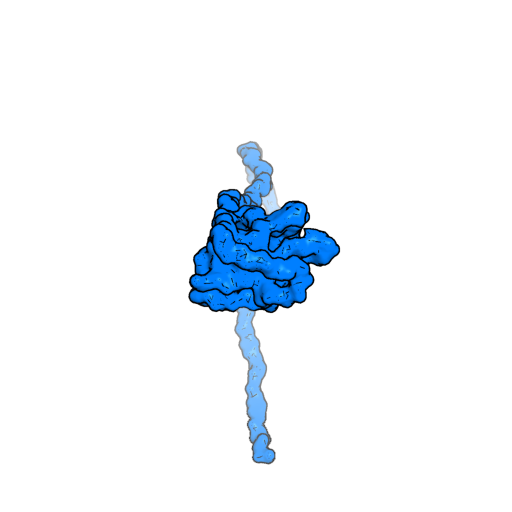 . LEU A 1 85 ? 8.299 3.793 -0.725 1.00 97.56 85 LEU A N 1
ATOM 549 C CA . LEU A 1 85 ? 8.610 2.401 -1.028 1.00 97.56 85 LEU A CA 1
ATOM 550 C C . LEU A 1 85 ? 9.979 2.293 -1.727 1.00 97.56 85 LEU A C 1
ATOM 552 O O . LEU A 1 85 ? 10.359 3.169 -2.508 1.00 97.56 85 LEU A O 1
ATOM 556 N N . PRO A 1 86 ? 10.734 1.206 -1.487 1.00 97.44 86 PRO A N 1
ATOM 557 C CA . PRO A 1 86 ? 12.018 0.978 -2.131 1.00 97.44 86 PRO A CA 1
ATOM 558 C C . PRO A 1 86 ? 11.872 0.816 -3.648 1.00 97.44 86 PRO A C 1
ATOM 560 O O . PRO A 1 86 ? 11.007 0.080 -4.127 1.00 97.44 86 PRO A O 1
ATOM 563 N N . GLU A 1 87 ? 12.784 1.449 -4.385 1.00 97.38 87 GLU A N 1
ATOM 564 C CA . GLU A 1 87 ? 12.950 1.268 -5.830 1.00 97.38 87 GLU A CA 1
ATOM 565 C C . GLU A 1 87 ? 13.354 -0.180 -6.155 1.00 97.38 87 GLU A C 1
ATOM 567 O O . GLU A 1 87 ? 14.199 -0.774 -5.473 1.00 97.38 87 GLU A O 1
ATOM 572 N N . ARG A 1 88 ? 12.785 -0.748 -7.224 1.00 97.12 88 ARG A N 1
ATOM 573 C CA . ARG A 1 88 ? 13.141 -2.076 -7.744 1.00 97.12 88 ARG A CA 1
ATOM 574 C C . ARG A 1 88 ? 13.393 -1.972 -9.243 1.00 97.12 88 ARG A C 1
ATOM 576 O O . ARG A 1 88 ? 12.594 -1.416 -9.979 1.00 97.12 88 ARG A O 1
ATOM 583 N N . ALA A 1 89 ? 14.539 -2.488 -9.691 1.00 95.44 89 ALA A N 1
ATOM 584 C CA . ALA A 1 89 ? 14.966 -2.467 -11.096 1.00 95.44 89 ALA A CA 1
ATOM 585 C C . ALA A 1 89 ? 14.948 -1.078 -11.784 1.00 95.44 89 ALA A C 1
ATOM 587 O O . ALA A 1 89 ? 14.800 -1.003 -13.001 1.00 95.44 89 ALA A O 1
ATOM 588 N N . GLY A 1 90 ? 15.163 0.008 -11.031 1.00 96.31 90 GLY A N 1
ATOM 589 C CA . GLY A 1 90 ? 15.121 1.376 -11.564 1.00 96.31 90 GLY A CA 1
ATOM 590 C C . GLY A 1 90 ? 13.712 1.962 -11.689 1.00 96.31 90 GLY A C 1
ATOM 591 O O . GLY A 1 90 ? 13.556 3.010 -12.310 1.00 96.31 90 GLY A O 1
ATOM 592 N N . GLU A 1 91 ? 12.702 1.292 -11.132 1.00 96.69 91 GLU A N 1
ATOM 593 C CA . GLU A 1 91 ? 11.310 1.731 -11.110 1.00 96.69 91 GLU A CA 1
ATOM 594 C C . GLU A 1 91 ? 10.837 1.972 -9.670 1.00 96.69 91 GLU A C 1
ATOM 596 O O . GLU A 1 91 ? 11.257 1.288 -8.730 1.00 96.69 91 GLU A O 1
ATOM 601 N N . THR A 1 92 ? 9.965 2.964 -9.493 1.00 97.94 92 THR A N 1
ATOM 602 C CA . THR A 1 92 ? 9.369 3.332 -8.203 1.00 97.94 92 THR A CA 1
ATOM 603 C C . THR A 1 92 ? 7.908 2.916 -8.150 1.00 97.94 92 THR A C 1
ATOM 605 O O . THR A 1 92 ? 7.200 3.033 -9.148 1.00 97.94 92 THR A O 1
ATOM 608 N N . LEU A 1 93 ? 7.436 2.517 -6.971 1.00 98.31 93 LEU A N 1
ATOM 609 C CA . LEU A 1 93 ? 6.023 2.270 -6.708 1.00 98.31 93 LEU A CA 1
ATOM 610 C C . LEU A 1 93 ? 5.488 3.307 -5.720 1.00 98.31 93 LEU A C 1
ATOM 612 O O . LEU A 1 93 ? 6.023 3.462 -4.624 1.00 98.31 93 LEU A O 1
ATOM 616 N N . THR A 1 94 ? 4.401 3.977 -6.087 1.00 98.44 94 THR A N 1
ATOM 617 C CA . THR A 1 94 ? 3.624 4.829 -5.183 1.00 98.44 94 THR A CA 1
ATOM 618 C C . THR A 1 94 ? 2.278 4.175 -4.914 1.00 98.44 94 THR A C 1
ATOM 620 O O . THR A 1 94 ? 1.531 3.899 -5.851 1.00 98.44 94 THR A O 1
ATOM 623 N N . ILE A 1 95 ? 1.972 3.945 -3.637 1.00 98.44 95 ILE A N 1
ATOM 624 C CA . ILE A 1 95 ? 0.662 3.476 -3.175 1.00 98.44 95 ILE A CA 1
ATOM 625 C C . ILE A 1 95 ? -0.093 4.655 -2.574 1.00 98.44 95 ILE A C 1
ATOM 627 O O . ILE A 1 95 ? 0.448 5.350 -1.716 1.00 98.44 95 ILE A O 1
ATOM 631 N N . GLU A 1 96 ? -1.330 4.860 -3.006 1.00 98.56 96 GLU A N 1
ATOM 632 C CA . GLU A 1 96 ? -2.288 5.803 -2.429 1.00 98.56 96 GLU A CA 1
ATOM 633 C C . GLU A 1 96 ? -3.463 5.025 -1.835 1.00 98.56 96 GLU A C 1
ATOM 635 O O . GLU A 1 96 ? -3.974 4.098 -2.466 1.00 98.56 96 GLU A O 1
ATOM 640 N N . VAL A 1 97 ? -3.908 5.415 -0.639 1.00 98.44 97 VAL A N 1
ATOM 641 C CA . VAL A 1 97 ? -5.166 4.910 -0.073 1.00 98.44 97 VAL A CA 1
ATOM 642 C C . VAL A 1 97 ? -6.285 5.802 -0.585 1.00 98.44 97 VAL A C 1
ATOM 644 O O . VAL A 1 97 ? -6.377 6.965 -0.202 1.00 98.44 97 VAL A O 1
ATOM 647 N N . THR A 1 98 ? -7.146 5.281 -1.449 1.00 98.31 98 THR A N 1
ATOM 648 C CA . THR A 1 98 ? -8.247 6.057 -2.035 1.00 98.31 98 THR A CA 1
ATOM 649 C C . THR A 1 98 ? -9.495 6.032 -1.158 1.00 98.31 98 THR A C 1
ATOM 651 O O . THR A 1 98 ? -10.285 6.979 -1.186 1.00 98.31 98 THR A O 1
ATOM 654 N N . GLY A 1 99 ? -9.638 5.003 -0.323 1.00 97.88 99 GLY A N 1
ATOM 655 C CA . GLY A 1 99 ? -10.775 4.840 0.570 1.00 97.88 99 GLY A CA 1
ATOM 656 C C . GLY A 1 99 ? -10.665 3.622 1.485 1.00 97.88 99 GLY A C 1
ATOM 657 O O . GLY A 1 99 ? -9.696 2.863 1.448 1.00 97.88 99 GLY A O 1
ATOM 658 N N . ILE A 1 100 ? -11.657 3.491 2.364 1.00 97.69 100 ILE A N 1
ATOM 659 C CA . ILE A 1 100 ? -11.861 2.339 3.246 1.00 97.69 100 ILE A CA 1
ATOM 660 C C . ILE A 1 100 ? -13.369 2.072 3.287 1.00 97.69 100 ILE A C 1
ATOM 662 O O . ILE A 1 100 ? -14.128 2.968 3.676 1.00 97.69 100 ILE A O 1
ATOM 666 N N . ASP A 1 101 ? -13.790 0.853 2.947 1.00 95.69 101 ASP A N 1
ATOM 667 C CA . ASP A 1 101 ? -15.179 0.395 3.069 1.00 95.69 101 ASP A CA 1
ATOM 668 C C . ASP A 1 101 ? -15.265 -0.772 4.059 1.00 95.69 101 ASP A C 1
ATOM 670 O O . ASP A 1 101 ? -14.888 -1.903 3.780 1.00 95.69 101 ASP A O 1
ATOM 674 N N . GLY A 1 102 ? -15.725 -0.500 5.280 1.00 93.00 102 GLY A N 1
ATOM 675 C CA . GLY A 1 102 ? -15.758 -1.514 6.333 1.00 93.00 102 GLY A CA 1
ATOM 676 C C . GLY A 1 102 ? -14.358 -2.022 6.699 1.00 93.00 102 GLY A C 1
ATOM 677 O O . GLY A 1 102 ? -13.624 -1.329 7.403 1.00 93.00 102 GLY A O 1
ATOM 678 N N . ALA A 1 103 ? -14.033 -3.248 6.282 1.00 92.56 103 ALA A N 1
ATOM 679 C CA . ALA A 1 103 ? -12.727 -3.881 6.500 1.00 92.56 103 ALA A CA 1
ATOM 680 C C . ALA A 1 103 ? -11.830 -3.852 5.249 1.00 92.56 103 ALA A C 1
ATOM 682 O O . ALA A 1 103 ? -10.681 -4.286 5.318 1.00 92.56 103 ALA A O 1
ATOM 683 N N . ASP A 1 104 ? -12.363 -3.359 4.135 1.00 96.56 104 ASP A N 1
ATOM 684 C CA . ASP A 1 104 ? -11.714 -3.332 2.837 1.00 96.56 104 ASP A CA 1
ATOM 685 C C . ASP A 1 104 ? -10.907 -2.039 2.671 1.00 96.56 104 ASP A C 1
ATOM 687 O O . ASP A 1 104 ? -11.423 -0.932 2.855 1.00 96.56 104 ASP A O 1
ATOM 691 N N . ALA A 1 105 ? -9.632 -2.175 2.316 1.00 97.75 105 ALA A N 1
ATOM 692 C CA . ALA A 1 105 ? -8.775 -1.081 1.891 1.00 97.75 105 ALA A CA 1
ATOM 693 C C . ALA A 1 105 ? -8.892 -0.886 0.377 1.00 97.75 105 ALA A C 1
ATOM 695 O O . ALA A 1 105 ? -8.620 -1.804 -0.401 1.00 97.75 105 ALA A O 1
ATOM 696 N N . GLU A 1 106 ? -9.239 0.329 -0.043 1.00 98.44 106 GLU A N 1
ATOM 697 C CA . GLU A 1 106 ? -9.237 0.725 -1.448 1.00 98.44 106 GLU A CA 1
ATOM 698 C C . GLU A 1 106 ? -7.904 1.418 -1.751 1.00 98.44 106 GLU A C 1
ATOM 700 O O . GLU A 1 106 ? -7.572 2.449 -1.154 1.00 98.44 106 GLU A O 1
ATOM 705 N N . LEU A 1 107 ? -7.115 0.827 -2.653 1.00 98.50 107 LEU A N 1
ATOM 706 C CA . LEU A 1 107 ? -5.761 1.280 -2.969 1.00 98.50 107 LEU A CA 1
ATOM 707 C C . LEU A 1 107 ? -5.605 1.568 -4.464 1.00 98.50 107 LEU A C 1
ATOM 709 O O . LEU A 1 107 ? -6.179 0.897 -5.324 1.00 98.50 107 LEU A O 1
ATOM 713 N N . SER A 1 108 ? -4.743 2.530 -4.774 1.00 98.31 108 SER A N 1
ATOM 714 C CA . SER A 1 108 ? -4.266 2.804 -6.127 1.00 98.31 108 SER A CA 1
ATOM 715 C C . SER A 1 108 ? -2.744 2.737 -6.167 1.00 98.31 108 SER A C 1
ATOM 717 O O . SER A 1 108 ? -2.062 3.203 -5.254 1.00 98.31 108 SER A O 1
ATOM 719 N N . ALA A 1 109 ? -2.209 2.157 -7.236 1.00 98.25 109 ALA A N 1
ATOM 720 C CA . ALA A 1 109 ? -0.786 1.966 -7.450 1.00 98.25 109 ALA A CA 1
ATOM 721 C C . ALA A 1 109 ? -0.314 2.706 -8.705 1.00 98.25 109 ALA A C 1
ATOM 723 O O . ALA A 1 109 ? -0.890 2.562 -9.785 1.00 98.25 109 ALA A O 1
ATOM 724 N N . THR A 1 110 ? 0.774 3.463 -8.576 1.00 98.25 110 THR A N 1
ATOM 725 C CA . THR A 1 110 ? 1.441 4.147 -9.693 1.00 98.25 110 THR A CA 1
ATOM 726 C C . THR A 1 110 ? 2.874 3.647 -9.822 1.00 98.25 110 THR A C 1
ATOM 728 O O . THR A 1 110 ? 3.637 3.708 -8.859 1.00 98.25 110 THR A O 1
ATOM 731 N N . LEU A 1 111 ? 3.234 3.155 -11.010 1.00 97.31 111 LEU A N 1
ATOM 732 C CA . LEU A 1 111 ? 4.597 2.744 -11.356 1.00 97.31 111 LEU A CA 1
ATOM 733 C C . LEU A 1 111 ? 5.311 3.889 -12.082 1.00 97.31 111 LEU A C 1
ATOM 735 O O . LEU A 1 111 ? 4.837 4.350 -13.124 1.00 97.31 111 LEU A O 1
ATOM 739 N N . GLY A 1 112 ? 6.432 4.359 -11.531 1.00 95.69 112 GLY A N 1
ATOM 740 C CA . GLY A 1 112 ? 7.164 5.523 -12.039 1.00 95.69 112 GLY A CA 1
ATOM 741 C C . GLY A 1 112 ? 6.266 6.759 -12.184 1.00 95.69 112 GLY A C 1
ATOM 742 O O . GLY A 1 112 ? 5.451 7.054 -11.316 1.00 95.69 112 GLY A O 1
ATOM 743 N N . ASP A 1 113 ? 6.374 7.444 -13.325 1.00 93.88 113 ASP A N 1
ATOM 744 C CA . ASP A 1 113 ? 5.495 8.560 -13.721 1.00 93.88 113 ASP A CA 1
ATOM 745 C C . ASP A 1 113 ? 4.246 8.086 -14.502 1.00 93.88 113 ASP A C 1
ATOM 747 O O . ASP A 1 113 ? 3.684 8.815 -15.328 1.00 93.88 113 ASP A O 1
ATOM 751 N N . GLY A 1 114 ? 3.860 6.819 -14.324 1.00 93.50 114 GLY A N 1
ATOM 752 C CA . GLY A 1 114 ? 2.750 6.179 -15.019 1.00 93.50 114 GLY A CA 1
ATOM 753 C C . GLY A 1 114 ? 1.372 6.706 -14.616 1.00 93.50 114 GLY A C 1
ATOM 754 O O . GLY A 1 114 ? 1.213 7.601 -13.790 1.00 93.50 114 GLY A O 1
ATOM 755 N N . SER A 1 115 ? 0.332 6.133 -15.226 1.00 94.75 115 SER A N 1
ATOM 756 C CA . SER A 1 115 ? -1.045 6.379 -14.783 1.00 94.75 115 SER A CA 1
ATOM 757 C C . SER A 1 115 ? -1.375 5.499 -13.574 1.00 94.75 115 SER A C 1
ATOM 759 O O . SER A 1 115 ? -0.995 4.324 -13.589 1.00 94.75 115 SER A O 1
ATOM 761 N N . PRO A 1 116 ? -2.105 6.019 -12.572 1.00 96.38 116 PRO A N 1
ATOM 762 C CA . PRO A 1 116 ? -2.568 5.210 -11.454 1.00 96.38 116 PRO A CA 1
ATOM 763 C C . PRO A 1 116 ? -3.458 4.060 -11.934 1.00 96.38 116 PRO A C 1
ATOM 765 O O . PRO A 1 116 ? -4.279 4.230 -12.843 1.00 96.38 116 PRO A O 1
ATOM 768 N N . ARG A 1 117 ? -3.297 2.893 -11.315 1.00 97.19 117 ARG A N 1
ATOM 769 C CA . ARG A 1 117 ? -4.102 1.694 -11.550 1.00 97.19 117 ARG A CA 1
ATOM 770 C C . ARG A 1 117 ? -4.622 1.172 -10.217 1.00 97.19 117 ARG A C 1
ATOM 772 O O . ARG A 1 117 ? -3.861 1.038 -9.264 1.00 97.19 117 ARG A O 1
ATOM 779 N N . GLU A 1 118 ? -5.913 0.866 -10.176 1.00 98.06 118 GLU A N 1
ATOM 780 C CA . GLU A 1 118 ? -6.580 0.341 -8.984 1.00 98.06 118 GLU A CA 1
ATOM 781 C C . GLU A 1 118 ? -6.022 -1.029 -8.582 1.00 98.06 118 GLU A C 1
ATOM 783 O O . GLU A 1 118 ? -5.605 -1.830 -9.425 1.00 98.06 118 GLU A O 1
ATOM 788 N N . VAL A 1 119 ? -6.038 -1.299 -7.283 1.00 98.50 119 VAL A N 1
ATOM 789 C CA . VAL A 1 119 ? -5.867 -2.631 -6.702 1.00 98.50 119 VAL A CA 1
ATOM 790 C C . VAL A 1 119 ? -7.256 -3.109 -6.289 1.00 98.50 1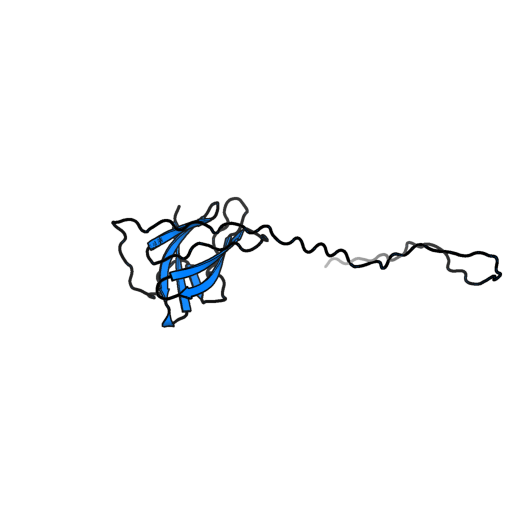19 VAL A C 1
ATOM 792 O O . VAL A 1 119 ? -8.056 -2.310 -5.803 1.00 98.50 119 VAL A O 1
ATOM 795 N N . GLU A 1 120 ? -7.574 -4.386 -6.506 1.00 98.56 120 GLU A N 1
ATOM 796 C CA . GLU A 1 120 ? -8.777 -4.970 -5.911 1.00 98.56 120 GLU A CA 1
ATOM 797 C C . GLU A 1 120 ? -8.759 -4.734 -4.397 1.00 98.56 120 GLU A C 1
ATOM 799 O O . GLU A 1 120 ? -7.693 -4.713 -3.782 1.00 98.56 120 GLU A O 1
ATOM 804 N N . ALA A 1 121 ? -9.935 -4.524 -3.810 1.00 98.12 121 ALA A N 1
ATOM 805 C CA . ALA A 1 121 ? -10.062 -4.275 -2.383 1.00 98.12 121 ALA A CA 1
ATOM 806 C C . ALA A 1 121 ? -9.332 -5.357 -1.569 1.00 98.12 121 ALA A C 1
ATOM 808 O O . ALA A 1 121 ? -9.516 -6.549 -1.821 1.00 98.12 121 ALA A O 1
ATOM 809 N N . LEU A 1 122 ? -8.497 -4.924 -0.622 1.00 98.00 122 LEU A N 1
ATOM 810 C CA . LEU A 1 122 ? -7.713 -5.814 0.231 1.00 98.00 122 LEU A CA 1
ATOM 811 C C . LEU A 1 122 ? -8.180 -5.713 1.676 1.00 98.00 122 LEU A C 1
ATOM 813 O O . LEU A 1 122 ? -8.272 -4.625 2.243 1.00 98.00 122 LEU A O 1
ATOM 817 N N . THR A 1 123 ? -8.383 -6.860 2.299 1.00 95.75 123 THR A N 1
ATOM 818 C CA . THR A 1 123 ? -8.586 -6.986 3.739 1.00 95.75 123 THR A CA 1
ATOM 819 C C . THR A 1 123 ? -7.297 -7.418 4.436 1.00 95.75 123 THR A C 1
ATOM 821 O O . THR A 1 123 ? -6.264 -7.691 3.822 1.00 95.75 123 THR A O 1
ATOM 824 N N . LEU A 1 124 ? -7.336 -7.443 5.765 1.00 94.19 124 LEU A N 1
ATOM 825 C CA . LEU A 1 124 ? -6.202 -7.812 6.604 1.00 94.19 124 LEU A CA 1
ATOM 826 C C . LEU A 1 124 ? -5.644 -9.206 6.250 1.00 94.19 124 LEU A C 1
ATOM 828 O O . LEU A 1 124 ? -6.362 -10.203 6.254 1.00 94.19 124 LEU A O 1
ATOM 832 N N . GLY A 1 125 ? -4.339 -9.253 5.981 1.00 93.75 125 GLY A N 1
ATOM 833 C CA . GLY A 1 125 ? -3.586 -10.439 5.577 1.00 93.75 125 GLY A CA 1
ATOM 834 C C . GLY A 1 125 ? -3.627 -10.750 4.081 1.00 93.75 125 GLY A C 1
ATOM 835 O O . GLY A 1 125 ? -2.868 -11.607 3.625 1.00 93.75 125 GLY A O 1
ATOM 836 N N . GLU A 1 126 ? -4.478 -10.076 3.307 1.00 97.56 126 GLU A N 1
ATOM 837 C CA . GLU A 1 126 ? -4.508 -10.229 1.855 1.00 97.56 126 GLU A CA 1
ATOM 838 C C . GLU A 1 126 ? -3.355 -9.480 1.195 1.00 97.56 126 GLU A C 1
ATOM 840 O O . GLU A 1 126 ? -2.790 -8.519 1.732 1.00 97.56 126 GLU A O 1
ATOM 845 N N . THR A 1 127 ? -2.995 -9.951 0.004 1.00 97.69 127 THR A N 1
ATOM 846 C CA . THR A 1 127 ? -1.841 -9.445 -0.732 1.00 97.69 127 THR A CA 1
ATOM 847 C C . THR A 1 127 ? -2.206 -9.059 -2.155 1.00 97.69 127 THR A C 1
ATOM 849 O O . THR A 1 127 ? -3.156 -9.584 -2.728 1.00 97.69 127 THR A O 1
ATOM 852 N N . ALA A 1 128 ? -1.427 -8.166 -2.756 1.00 98.31 128 ALA A N 1
ATOM 853 C CA . ALA A 1 128 ? -1.500 -7.887 -4.186 1.00 98.31 128 ALA A CA 1
ATOM 854 C C . ALA A 1 128 ? -0.093 -7.767 -4.767 1.00 98.31 128 ALA A C 1
ATOM 856 O O . ALA A 1 128 ? 0.767 -7.083 -4.206 1.00 98.31 128 ALA A O 1
ATOM 857 N N . THR A 1 129 ? 0.134 -8.414 -5.910 1.00 98.19 129 THR A N 1
ATOM 858 C CA . THR A 1 129 ? 1.379 -8.271 -6.670 1.00 98.19 129 THR A CA 1
ATOM 859 C C . THR A 1 129 ? 1.220 -7.174 -7.718 1.00 98.19 129 THR A C 1
ATOM 861 O O . THR A 1 129 ? 0.398 -7.265 -8.632 1.00 98.19 129 THR A O 1
ATOM 864 N N . ILE A 1 130 ? 2.048 -6.146 -7.586 1.00 97.69 130 ILE A N 1
ATOM 865 C CA . ILE A 1 130 ? 2.141 -4.975 -8.446 1.00 97.69 130 ILE A CA 1
ATOM 866 C C . ILE A 1 130 ? 3.533 -5.009 -9.074 1.00 97.69 130 ILE A C 1
ATOM 868 O O . ILE A 1 130 ? 4.500 -4.533 -8.489 1.00 97.69 130 ILE A O 1
ATOM 872 N N . ASP A 1 131 ? 3.636 -5.626 -10.248 1.00 96.06 131 ASP A N 1
ATOM 873 C CA . ASP A 1 131 ? 4.901 -5.840 -10.961 1.00 96.06 131 ASP A CA 1
ATOM 874 C C . ASP A 1 131 ? 5.986 -6.496 -10.072 1.00 96.06 131 ASP A C 1
ATOM 876 O O . ASP A 1 131 ? 5.849 -7.669 -9.717 1.00 96.06 131 ASP A O 1
ATOM 880 N N . LEU A 1 132 ? 7.042 -5.768 -9.686 1.00 96.75 132 LEU A N 1
ATOM 881 C CA . LEU A 1 132 ? 8.123 -6.264 -8.824 1.00 96.75 132 LEU A CA 1
ATOM 882 C C . LEU A 1 132 ? 7.841 -6.188 -7.317 1.00 96.75 132 LEU A C 1
ATOM 884 O O . LEU A 1 132 ? 8.703 -6.598 -6.535 1.00 96.75 132 LEU A O 1
ATOM 888 N N . TRP A 1 133 ? 6.700 -5.655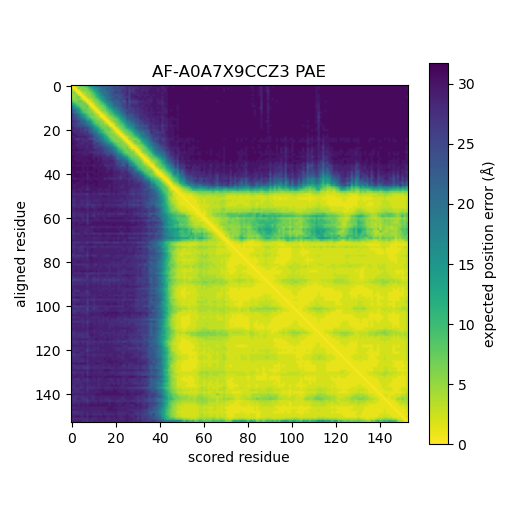 -6.885 1.00 98.19 133 TRP A N 1
ATOM 889 C CA . TRP A 1 133 ? 6.339 -5.524 -5.472 1.00 98.19 133 TRP A CA 1
ATOM 890 C C . TRP A 1 133 ? 5.160 -6.424 -5.142 1.00 98.19 133 TRP A C 1
ATOM 892 O O . TRP A 1 133 ? 4.202 -6.505 -5.904 1.00 98.19 133 TRP A O 1
ATOM 902 N N . THR A 1 134 ? 5.189 -7.046 -3.970 1.00 97.88 134 THR A N 1
ATOM 903 C CA . THR A 1 134 ? 3.992 -7.652 -3.391 1.00 97.88 134 THR A CA 1
ATOM 904 C C . THR A 1 134 ? 3.717 -6.966 -2.066 1.00 97.88 134 THR A C 1
ATOM 906 O O . THR A 1 134 ? 4.590 -6.926 -1.198 1.00 97.88 134 THR A O 1
ATOM 909 N N . ILE A 1 135 ? 2.530 -6.379 -1.937 1.00 97.19 135 ILE A N 1
ATOM 910 C CA . ILE A 1 135 ? 2.077 -5.737 -0.701 1.00 97.19 135 ILE A CA 1
ATOM 911 C C . ILE A 1 135 ? 1.239 -6.726 0.105 1.00 97.19 135 ILE A C 1
ATOM 913 O O . ILE A 1 135 ? 0.516 -7.523 -0.488 1.00 97.19 135 ILE A O 1
ATOM 917 N N . SER A 1 136 ? 1.319 -6.661 1.431 1.00 95.94 136 SER A N 1
ATOM 918 C CA . SER A 1 136 ? 0.469 -7.407 2.365 1.00 95.94 136 SER A CA 1
ATOM 919 C C . SER A 1 136 ? -0.193 -6.432 3.321 1.00 95.94 136 SER A C 1
ATOM 921 O O . SER A 1 136 ? 0.515 -5.758 4.067 1.00 95.94 136 SER A O 1
ATOM 923 N N . VAL A 1 137 ? -1.524 -6.357 3.336 1.00 96.12 137 VAL A N 1
ATOM 924 C CA . VAL A 1 137 ? -2.232 -5.475 4.274 1.00 96.12 137 VAL A CA 1
ATOM 925 C C . VAL A 1 137 ? -2.101 -6.033 5.683 1.00 96.12 137 VAL A C 1
ATOM 927 O O . VAL A 1 137 ? -2.459 -7.179 5.946 1.00 96.12 137 VAL A O 1
ATOM 930 N N . THR A 1 138 ? -1.597 -5.220 6.604 1.00 94.25 138 THR A N 1
ATOM 931 C CA . THR A 1 138 ? -1.416 -5.599 8.010 1.00 94.25 138 THR A CA 1
ATOM 932 C C . THR A 1 138 ? -2.423 -4.918 8.922 1.00 94.25 138 THR A C 1
ATOM 934 O O . THR A 1 138 ? -2.740 -5.462 9.973 1.00 94.25 138 THR A O 1
ATOM 937 N N . SER A 1 139 ? -3.001 -3.783 8.516 1.00 94.88 139 SER A N 1
ATOM 938 C CA . SER A 1 139 ? -4.082 -3.142 9.266 1.00 94.88 139 SER A CA 1
ATOM 939 C C . SER A 1 139 ? -4.967 -2.251 8.396 1.00 94.88 139 SER A C 1
ATOM 941 O O . SER A 1 139 ? -4.474 -1.515 7.543 1.00 94.88 139 SER A O 1
ATOM 943 N N . VAL A 1 140 ? -6.275 -2.252 8.678 1.00 95.12 140 VAL A N 1
ATOM 944 C CA . VAL A 1 140 ? -7.264 -1.327 8.101 1.00 95.12 140 VAL A CA 1
ATOM 945 C C . VAL A 1 140 ? -7.991 -0.610 9.235 1.00 95.12 140 VAL A C 1
ATOM 947 O O . VAL A 1 140 ? -8.702 -1.218 10.034 1.00 95.12 140 VAL A O 1
ATOM 950 N N . CYS A 1 141 ? -7.795 0.701 9.318 1.00 93.50 141 CYS A N 1
ATOM 951 C CA . CYS A 1 141 ? -8.218 1.533 10.436 1.00 93.50 141 CYS A CA 1
ATOM 952 C C . CYS A 1 141 ? -9.289 2.523 10.007 1.00 93.50 141 CYS A C 1
ATOM 954 O O . CYS A 1 141 ? -8.990 3.671 9.677 1.00 93.50 141 CYS A O 1
ATOM 956 N N . GLY A 1 142 ? -10.553 2.096 10.050 1.00 90.25 142 GLY A N 1
ATOM 957 C CA . GLY A 1 142 ? -11.684 2.945 9.664 1.00 90.25 142 GLY A CA 1
ATOM 958 C C . GLY A 1 142 ? -11.781 4.247 10.472 1.00 90.25 142 GLY A C 1
ATOM 959 O O . GLY A 1 142 ? -12.051 5.301 9.902 1.00 90.25 142 GLY A O 1
ATOM 960 N N . ASP A 1 143 ? -11.491 4.207 11.779 1.00 90.88 143 ASP A N 1
ATOM 961 C CA . ASP A 1 143 ? -11.599 5.380 12.662 1.00 90.88 143 ASP A CA 1
ATOM 962 C C . ASP A 1 143 ? -10.551 6.466 12.366 1.00 90.88 143 ASP A C 1
ATOM 964 O O . ASP A 1 143 ? -10.845 7.660 12.452 1.00 90.88 143 ASP A O 1
ATOM 968 N N . SER A 1 144 ? -9.320 6.066 12.030 1.00 91.56 144 SER A N 1
ATOM 969 C CA . SER A 1 144 ? -8.223 6.982 11.683 1.00 91.56 144 SER A CA 1
ATOM 970 C C . SER A 1 144 ? -8.055 7.182 10.176 1.00 91.56 144 SER A C 1
ATOM 972 O O . SER A 1 144 ? -7.179 7.947 9.767 1.00 91.56 144 SER A O 1
ATOM 974 N N . GLN A 1 145 ? -8.899 6.525 9.374 1.00 95.69 145 GLN A N 1
ATOM 975 C CA . GLN A 1 145 ? -8.826 6.467 7.917 1.00 95.69 145 GLN A CA 1
ATOM 976 C C . GLN A 1 145 ? -7.431 6.086 7.412 1.00 95.69 145 GLN A C 1
ATOM 978 O O . GLN A 1 145 ? -6.900 6.741 6.521 1.00 95.69 145 GLN A O 1
ATOM 983 N N . GLN A 1 146 ? -6.818 5.070 8.019 1.00 95.62 146 GLN A N 1
ATOM 984 C CA . GLN A 1 146 ? -5.438 4.667 7.750 1.00 95.62 146 GLN A CA 1
ATOM 985 C C . GLN A 1 146 ? -5.360 3.197 7.341 1.00 95.62 146 GLN A C 1
ATOM 987 O O . GLN A 1 146 ? -6.069 2.358 7.892 1.00 95.62 146 GLN A O 1
ATOM 992 N N . VAL A 1 147 ? -4.464 2.887 6.410 1.00 97.19 147 VAL A N 1
ATOM 993 C CA . VAL A 1 147 ? -4.097 1.519 6.033 1.00 97.19 147 VAL A CA 1
ATOM 994 C C . VAL A 1 147 ? -2.604 1.341 6.268 1.00 97.19 147 VAL A C 1
ATOM 996 O O . VAL A 1 147 ? -1.811 2.230 5.952 1.00 97.19 147 VAL A O 1
ATOM 999 N N . GLU A 1 148 ? -2.232 0.198 6.831 1.00 96.50 148 GLU A N 1
ATOM 1000 C CA . GLU A 1 148 ? -0.847 -0.216 7.046 1.00 96.50 148 GLU A CA 1
ATOM 1001 C C . GLU A 1 148 ? -0.586 -1.514 6.287 1.00 96.50 148 GLU A C 1
ATOM 1003 O O . GLU A 1 148 ? -1.467 -2.373 6.173 1.00 96.50 148 GLU A O 1
ATOM 1008 N N . PHE A 1 149 ? 0.615 -1.638 5.735 1.00 96.00 149 PHE A N 1
ATOM 1009 C CA . PHE A 1 149 ? 1.008 -2.786 4.937 1.00 96.00 149 PHE A CA 1
ATOM 1010 C C . PHE A 1 149 ? 2.519 -3.011 4.979 1.00 96.00 149 PHE A C 1
ATOM 1012 O O . PHE A 1 149 ? 3.306 -2.109 5.272 1.00 96.00 149 PHE A O 1
ATOM 1019 N N . ASP A 1 150 ? 2.910 -4.227 4.619 1.00 95.44 150 ASP A N 1
ATOM 1020 C CA . ASP A 1 150 ? 4.299 -4.632 4.445 1.00 95.44 150 ASP A CA 1
ATOM 1021 C C . ASP A 1 150 ? 4.595 -4.977 2.987 1.00 95.44 150 ASP A C 1
ATOM 1023 O O . ASP A 1 150 ? 3.696 -5.266 2.193 1.00 95.44 150 ASP A O 1
ATOM 1027 N N . LEU A 1 151 ? 5.883 -4.969 2.645 1.00 96.19 151 LEU A N 1
ATOM 1028 C CA . LEU A 1 151 ? 6.378 -5.543 1.400 1.00 96.19 151 LEU A CA 1
ATOM 1029 C C . LEU A 1 151 ? 6.880 -6.957 1.656 1.00 96.19 151 LEU A C 1
ATOM 1031 O O . LEU A 1 151 ? 7.686 -7.174 2.561 1.00 96.19 151 LEU A O 1
ATOM 1035 N N . ILE A 1 152 ? 6.436 -7.892 0.824 1.00 91.31 152 ILE A N 1
ATOM 1036 C CA . ILE A 1 152 ? 6.881 -9.284 0.845 1.00 91.31 152 ILE A CA 1
ATOM 1037 C C . ILE A 1 152 ? 7.603 -9.624 -0.466 1.00 91.31 152 ILE A C 1
ATOM 1039 O O . ILE A 1 152 ? 7.244 -9.122 -1.536 1.00 91.31 152 ILE A O 1
ATOM 1043 N N . ASP A 1 153 ? 8.658 -10.433 -0.353 1.00 82.81 153 ASP A N 1
ATOM 1044 C CA . ASP A 1 153 ? 9.541 -10.866 -1.448 1.00 82.81 153 ASP A CA 1
ATOM 1045 C C . ASP A 1 153 ? 9.280 -12.314 -1.882 1.00 82.81 153 ASP A C 1
ATOM 1047 O O . ASP A 1 153 ? 9.003 -13.162 -0.999 1.00 82.81 153 ASP A O 1
#

Radius of gyration: 30.07 Å; Cα contacts (8 Å, |Δi|>4): 260; chains: 1; bounding box: 66×69×75 Å

Foldseek 3Di:
DDDDDDDDDDDDDDDDDDDDDDDDDDDDDDDDDDDDPDDDDPPVPPDADDAFEKDDADPPDDQDDAPPPPFPWKDAAVGWIPPFDDDDPNKGKIKHFNFDDPQWTWIWIDIHVHDIGTHPTDGARMWTDDPPWIKGWRHQDPPRRMTGIYTDD

pLDDT: mean 80.47, std 21.7, range [36.38, 98.56]

Secondary structure (DSSP, 8-state):
---------------------------------------------PPPPPPBPEEPPPTTPPPPPTT-S-SSEEEEBTSB-BSPPPPBTTB-EEEEEEEEETTEEEEEEEETT---EEEEEE-TT-EEEETTEEEEEEEEETTTTEEEEEEE-